Protein AF-A0A2V9QT17-F1 (afdb_monomer)

Sequence (78 aa):
MKCGSSGEVFKSGDRVPASGAYLILHSIPHSPDTQRELYFEGSRFPECRSCPGGVLYRLESPYVAMPAPSIAELAVAG

Solvent-accessible surface area (backbone atoms only — not comparable to full-atom values): 4989 Å² total; per-residue (Å²): 136,83,79,78,63,84,78,56,74,44,48,46,67,41,65,34,89,58,30,23,37,26,41,47,47,65,81,56,93,85,62,70,90,79,40,68,47,80,46,53,51,74,39,62,41,69,77,44,91,83,30,96,83,35,34,34,37,30,56,76,41,75,58,69,78,72,77,71,80,60,80,80,75,75,73,86,83,124

Mean predicted aligned error: 9.96 Å

Radius of gyration: 17.3 Å; Cα contacts (8 Å, |Δi|>4): 133; chains: 1; bounding box: 24×24×62 Å

Foldseek 3Di:
DDDDDQPDKAFFFDFDQAWAKKFKAAPDPPDPRTDIDTDHGRDTHHFDPVGPRTIMITHPTGPDPDPDPPPVVPPPPD

Secondary structure (DSSP, 8-state):
--PPPTT-EEETTSBPSSSEEEEEEESSSSS-TTEEEEE-TT-BPPPPSS-TT-EEEEEEEE---PPPPPGGGGS---

Structure (mmCIF, N/CA/C/O backbone):
data_AF-A0A2V9QT17-F1
#
_entry.id   AF-A0A2V9QT17-F1
#
loop_
_atom_site.group_PDB
_atom_site.id
_atom_site.type_symbol
_atom_site.label_atom_id
_atom_site.label_alt_id
_atom_site.label_comp_id
_atom_site.label_asym_id
_atom_site.label_entity_id
_atom_site.label_seq_id
_atom_site.pdbx_PDB_ins_code
_atom_site.Cartn_x
_atom_site.Cartn_y
_atom_site.Cartn_z
_atom_site.occupancy
_atom_site.B_iso_or_equiv
_atom_site.auth_seq_id
_atom_site.auth_comp_id
_atom_site.auth_asym_id
_atom_site.auth_atom_id
_atom_site.pdbx_PDB_model_num
ATOM 1 N N . MET A 1 1 ? -10.448 -9.558 17.687 1.00 37.19 1 MET A N 1
ATOM 2 C CA . MET A 1 1 ? -9.762 -8.654 16.739 1.00 37.19 1 MET A CA 1
ATOM 3 C C . MET A 1 1 ? -8.468 -9.308 16.293 1.00 37.19 1 MET A C 1
ATOM 5 O O . MET A 1 1 ? -7.699 -9.720 17.150 1.00 37.19 1 MET A O 1
ATOM 9 N N . LYS A 1 2 ? -8.252 -9.473 14.986 1.00 41.53 2 LYS A N 1
ATOM 10 C CA . LYS A 1 2 ? -7.008 -10.028 14.442 1.00 41.53 2 LYS A CA 1
ATOM 11 C C . LYS A 1 2 ? -6.170 -8.837 13.985 1.00 41.53 2 LYS A C 1
ATOM 13 O O . LYS A 1 2 ? -6.487 -8.243 12.963 1.00 41.53 2 LYS A O 1
ATOM 18 N N . CYS A 1 3 ? -5.189 -8.431 14.790 1.00 51.50 3 CYS A N 1
ATOM 19 C CA . CYS A 1 3 ? -4.195 -7.453 14.355 1.00 51.50 3 CYS A CA 1
ATOM 20 C C . CYS A 1 3 ? -3.496 -8.042 13.125 1.00 51.50 3 CYS A C 1
ATOM 22 O O . CYS A 1 3 ? -2.924 -9.130 13.220 1.00 51.50 3 CYS A O 1
ATOM 24 N N . GLY A 1 4 ? -3.612 -7.376 11.973 1.00 47.62 4 GLY A N 1
ATOM 25 C CA . GLY A 1 4 ? -2.871 -7.747 10.768 1.00 47.62 4 GLY A CA 1
ATOM 26 C C . GLY A 1 4 ? -1.391 -7.855 11.117 1.00 47.62 4 GLY A C 1
ATOM 27 O O . GLY A 1 4 ? -0.849 -6.987 11.806 1.00 47.62 4 GLY A O 1
ATOM 28 N N . SER A 1 5 ? -0.764 -8.964 10.740 1.00 52.88 5 SER A N 1
ATOM 29 C CA . SER A 1 5 ? 0.643 -9.185 11.076 1.00 52.88 5 SER A CA 1
ATOM 30 C C . SER A 1 5 ? 1.482 -8.231 10.226 1.00 52.88 5 SER A C 1
ATOM 32 O O . SER A 1 5 ? 1.236 -8.123 9.027 1.00 52.88 5 SER A O 1
ATOM 34 N N . SER A 1 6 ? 2.468 -7.543 10.814 1.00 56.12 6 SER A N 1
ATOM 35 C CA . SER A 1 6 ? 3.326 -6.510 10.186 1.00 56.12 6 SER A CA 1
ATOM 36 C C . SER A 1 6 ? 4.225 -6.986 9.014 1.00 56.12 6 SER A C 1
ATOM 38 O O . SER A 1 6 ? 5.311 -6.454 8.771 1.00 56.1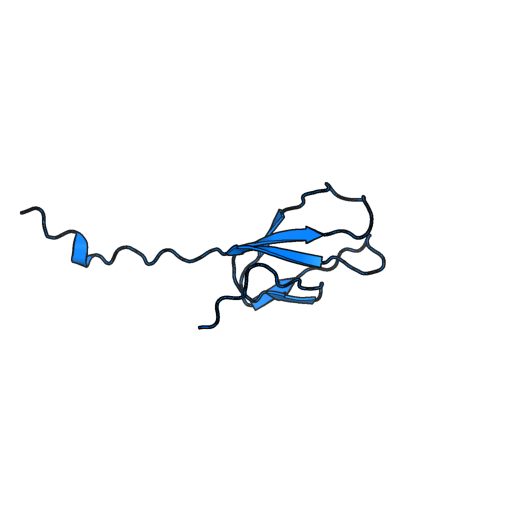2 6 SER A O 1
ATOM 40 N N . GLY A 1 7 ? 3.805 -8.010 8.272 1.00 65.38 7 GLY A N 1
ATOM 41 C CA . GLY A 1 7 ? 4.461 -8.557 7.086 1.00 65.38 7 GLY A CA 1
ATOM 42 C C . GLY A 1 7 ? 3.515 -8.821 5.911 1.00 65.38 7 GLY A C 1
ATOM 43 O O . GLY A 1 7 ? 3.981 -9.298 4.882 1.00 65.38 7 GLY A O 1
ATOM 44 N N . GLU A 1 8 ? 2.218 -8.530 6.033 1.00 82.00 8 GLU A N 1
ATOM 45 C CA . GLU A 1 8 ? 1.282 -8.677 4.914 1.00 82.00 8 GLU A CA 1
ATOM 46 C C . GLU A 1 8 ? 1.484 -7.551 3.886 1.00 82.00 8 GLU A C 1
ATOM 48 O O . GLU A 1 8 ? 1.658 -6.378 4.235 1.00 82.00 8 GLU A O 1
ATOM 53 N N . VAL A 1 9 ? 1.497 -7.936 2.608 1.00 91.00 9 VAL A N 1
ATOM 54 C CA . VAL A 1 9 ? 1.652 -7.038 1.461 1.00 91.00 9 VAL A CA 1
ATOM 55 C C . VAL A 1 9 ? 0.337 -7.018 0.690 1.00 91.00 9 VAL A C 1
ATOM 57 O O . VAL A 1 9 ? -0.191 -8.068 0.329 1.00 91.00 9 VAL A O 1
ATOM 60 N N . PHE A 1 10 ? -0.174 -5.821 0.431 1.00 94.12 10 PHE A N 1
ATOM 61 C CA . PHE A 1 10 ? -1.438 -5.571 -0.259 1.00 94.12 10 PHE A CA 1
ATOM 62 C C . PHE A 1 10 ? -1.177 -5.015 -1.655 1.00 94.12 10 PHE A C 1
ATOM 64 O O . PHE A 1 10 ? -0.133 -4.411 -1.906 1.00 94.12 10 PHE A O 1
ATOM 71 N N . LYS A 1 11 ? -2.128 -5.194 -2.569 1.00 94.12 11 LYS A N 1
ATOM 72 C CA . LYS A 1 11 ? -2.060 -4.637 -3.930 1.00 94.12 11 LYS A CA 1
ATOM 73 C C . LYS A 1 11 ? -3.030 -3.471 -4.094 1.00 94.12 11 LYS A C 1
ATOM 75 O O . LYS A 1 11 ? -3.985 -3.320 -3.330 1.00 94.12 11 LYS A O 1
ATOM 80 N N . SER A 1 12 ? -2.815 -2.668 -5.131 1.00 93.94 12 SER A N 1
ATOM 81 C CA . SER A 1 12 ? -3.784 -1.658 -5.559 1.00 93.94 12 SER A CA 1
ATOM 82 C C . SER A 1 12 ? -5.200 -2.243 -5.686 1.00 93.94 12 SER A C 1
ATOM 84 O O . SER A 1 12 ? -5.395 -3.357 -6.175 1.00 93.94 12 SER A O 1
ATOM 86 N N . GLY A 1 13 ? -6.195 -1.488 -5.223 1.00 94.06 13 GLY A N 1
ATOM 87 C CA . GLY A 1 13 ? -7.605 -1.880 -5.226 1.00 94.06 13 GLY A CA 1
ATOM 88 C C . GLY A 1 13 ? -8.061 -2.722 -4.028 1.00 94.06 13 GLY A C 1
ATOM 89 O O . GLY A 1 13 ? -9.276 -2.754 -3.770 1.00 94.06 13 GLY A O 1
ATOM 90 N N . ASP A 1 14 ? -7.141 -3.342 -3.276 1.00 94.88 14 ASP A N 1
ATOM 91 C CA . ASP A 1 14 ? -7.474 -4.031 -2.024 1.00 94.88 14 ASP A CA 1
ATOM 92 C C . ASP A 1 14 ? -8.014 -3.040 -0.984 1.00 94.88 14 ASP A C 1
ATOM 94 O O . ASP A 1 14 ? -7.720 -1.839 -1.008 1.00 94.88 14 ASP A O 1
ATOM 98 N N . ARG A 1 15 ? -8.829 -3.555 -0.057 1.00 95.69 15 ARG A N 1
ATOM 99 C CA . ARG A 1 15 ? -9.294 -2.780 1.095 1.00 95.69 15 ARG A CA 1
ATOM 100 C C . ARG A 1 15 ? -8.191 -2.689 2.141 1.00 95.69 15 ARG A C 1
ATOM 102 O O . ARG A 1 15 ? -7.605 -3.702 2.509 1.00 95.69 15 ARG A O 1
ATOM 109 N N . VAL A 1 16 ? -7.979 -1.484 2.653 1.00 94.00 16 VAL A N 1
ATOM 110 C CA . VAL A 1 16 ? -7.042 -1.195 3.737 1.00 94.00 16 VAL A CA 1
ATOM 111 C C . VAL A 1 16 ? -7.529 -1.909 5.006 1.00 94.00 16 VAL A C 1
ATOM 113 O O . VAL A 1 16 ? -8.632 -1.604 5.472 1.00 94.00 16 VAL A O 1
ATOM 116 N N . PRO A 1 17 ? -6.751 -2.848 5.573 1.00 91.56 17 PRO A N 1
ATOM 117 C CA . PRO A 1 17 ? -7.202 -3.661 6.704 1.00 91.56 17 PRO A CA 1
ATOM 118 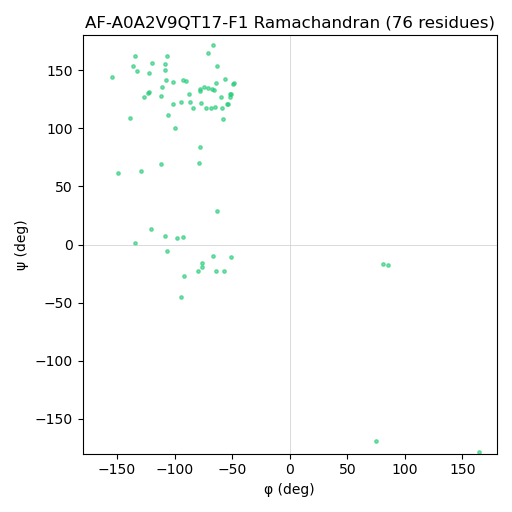C C . PRO A 1 17 ? -7.115 -2.941 8.050 1.00 91.56 17 PRO A C 1
ATOM 120 O O . PRO A 1 17 ? -7.791 -3.347 8.984 1.00 91.56 17 PRO A O 1
ATOM 123 N N . ALA A 1 18 ? -6.260 -1.922 8.158 1.00 91.25 18 ALA A N 1
ATOM 124 C CA . ALA A 1 18 ? -6.073 -1.124 9.363 1.00 91.25 18 ALA A CA 1
ATOM 125 C C 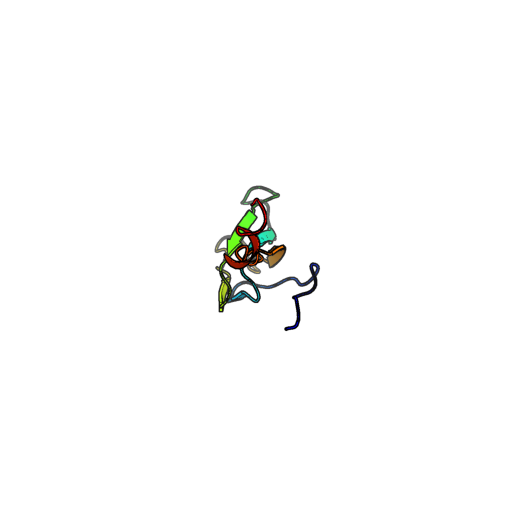. ALA A 1 18 ? -5.555 0.268 8.996 1.00 91.25 18 ALA A C 1
ATOM 127 O O . ALA A 1 18 ? -4.736 0.410 8.083 1.00 91.25 18 ALA A O 1
ATOM 128 N N . SER A 1 19 ? -5.991 1.289 9.729 1.00 91.38 19 SER A N 1
A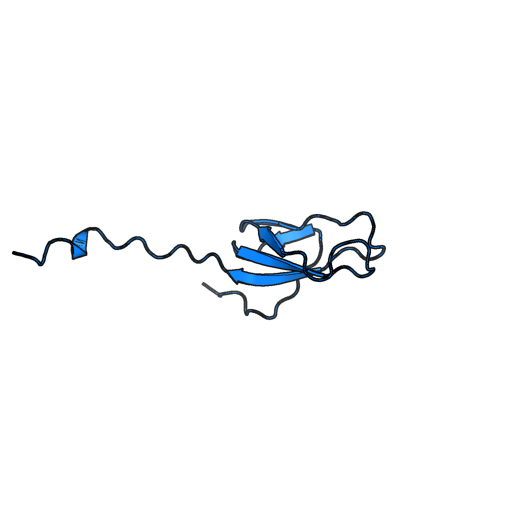TOM 129 C CA . SER A 1 19 ? -5.457 2.642 9.573 1.00 91.38 19 SER A CA 1
ATOM 130 C C . SER A 1 19 ? -3.977 2.679 9.958 1.00 91.38 19 SER A C 1
ATOM 132 O O . SER A 1 19 ? -3.583 2.060 10.947 1.00 91.38 19 SER A O 1
ATOM 134 N N . GLY A 1 20 ? -3.145 3.399 9.210 1.00 92.94 20 GLY A N 1
ATOM 135 C CA . GLY A 1 20 ? -1.711 3.471 9.495 1.00 92.94 20 GLY A CA 1
ATOM 136 C C . GLY A 1 20 ? -0.861 4.024 8.361 1.00 92.94 20 GLY A C 1
ATOM 137 O O . GLY A 1 20 ? -1.374 4.405 7.309 1.00 92.94 20 GLY A O 1
ATOM 138 N N . ALA A 1 21 ? 0.450 4.063 8.594 1.00 92.44 21 ALA A N 1
ATOM 139 C CA . ALA A 1 21 ? 1.447 4.408 7.590 1.00 92.44 21 ALA A CA 1
ATOM 140 C C . ALA A 1 21 ? 1.852 3.160 6.803 1.00 92.44 21 ALA A C 1
ATOM 142 O O . ALA A 1 21 ? 2.335 2.179 7.380 1.00 92.44 21 ALA A O 1
ATOM 143 N N . TYR A 1 22 ? 1.683 3.224 5.486 1.00 93.81 22 TYR A N 1
ATOM 144 C CA . TYR A 1 22 ? 2.066 2.167 4.562 1.00 93.81 22 TYR A CA 1
ATOM 145 C C . TYR A 1 22 ? 3.241 2.616 3.700 1.00 93.81 22 TYR A C 1
ATOM 147 O O . TYR A 1 22 ? 3.244 3.726 3.168 1.00 93.81 22 TYR A O 1
ATOM 155 N N . LEU A 1 23 ? 4.223 1.730 3.543 1.00 93.31 23 LEU A N 1
ATOM 156 C CA . LEU A 1 23 ? 5.272 1.844 2.538 1.00 93.31 23 LEU A CA 1
ATOM 157 C C . LEU A 1 23 ? 4.714 1.419 1.178 1.00 93.31 23 LEU A C 1
ATOM 159 O O . LEU A 1 23 ? 4.088 0.360 1.071 1.00 93.31 23 LEU A O 1
ATOM 163 N N . ILE A 1 24 ? 4.966 2.234 0.159 1.00 93.81 24 ILE A N 1
ATOM 164 C CA . ILE A 1 24 ? 4.549 1.994 -1.221 1.00 93.81 24 ILE A CA 1
A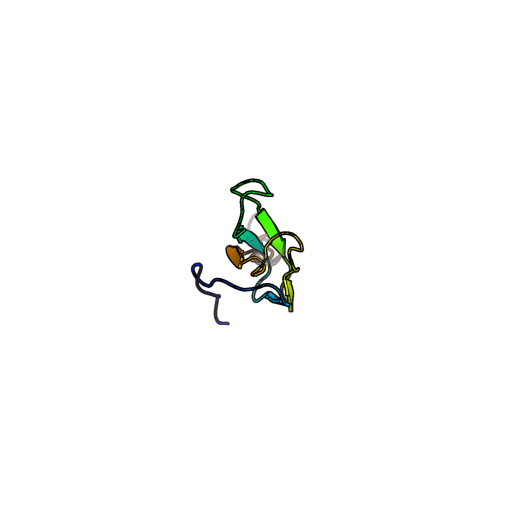TOM 165 C C . ILE A 1 24 ? 5.753 1.484 -2.004 1.00 93.81 24 ILE A C 1
ATOM 167 O O . ILE A 1 24 ? 6.785 2.147 -2.092 1.00 93.81 24 ILE A O 1
ATOM 171 N N . LEU A 1 25 ? 5.616 0.290 -2.568 1.00 92.00 25 LEU A N 1
ATOM 172 C CA . LEU A 1 25 ? 6.663 -0.394 -3.311 1.00 92.00 25 LEU A CA 1
ATOM 173 C C . LEU A 1 25 ? 6.344 -0.320 -4.805 1.00 92.00 25 LEU A C 1
ATOM 175 O O . LEU A 1 25 ? 5.384 -0.931 -5.288 1.00 92.00 25 LEU A O 1
ATOM 179 N N . HIS A 1 26 ? 7.161 0.442 -5.526 1.00 92.31 26 HIS A N 1
ATOM 180 C CA . HIS A 1 26 ? 7.067 0.613 -6.970 1.00 92.31 26 HIS A CA 1
ATOM 181 C C . HIS A 1 26 ? 7.911 -0.431 -7.702 1.00 92.31 26 HIS A C 1
ATOM 183 O O . HIS A 1 26 ? 9.018 -0.753 -7.284 1.00 92.31 26 HIS A O 1
ATOM 189 N N . SER A 1 27 ? 7.402 -0.953 -8.823 1.00 87.56 27 SER A N 1
ATOM 190 C CA . SER A 1 27 ? 8.135 -1.927 -9.643 1.00 87.56 27 SER A CA 1
ATOM 191 C C . SER A 1 27 ? 9.236 -1.290 -10.496 1.00 87.56 27 SER A C 1
ATOM 193 O O . SER A 1 27 ? 10.115 -1.991 -10.987 1.00 87.56 27 SER A O 1
ATOM 195 N N . ILE A 1 28 ? 9.160 0.025 -10.723 1.00 88.06 28 ILE A N 1
ATOM 196 C CA . ILE A 1 28 ? 10.157 0.807 -11.457 1.00 88.06 28 ILE A CA 1
ATOM 197 C C . ILE A 1 28 ? 10.490 2.085 -10.667 1.00 88.06 28 ILE A C 1
ATOM 199 O O . ILE A 1 28 ? 9.604 2.627 -9.997 1.00 88.06 28 ILE A O 1
ATOM 203 N N . PRO A 1 29 ? 11.723 2.609 -10.764 1.00 86.62 29 PRO A N 1
ATOM 204 C CA . PRO A 1 29 ? 12.161 3.786 -10.015 1.00 86.62 29 PRO A CA 1
ATOM 205 C 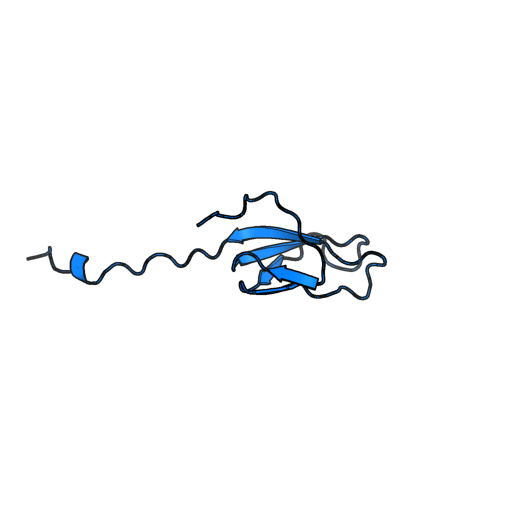C . PRO A 1 29 ? 11.652 5.087 -10.660 1.00 86.62 29 PRO A C 1
ATOM 207 O O . PRO A 1 29 ? 12.414 5.848 -11.251 1.00 86.62 29 PRO A O 1
ATOM 210 N N . HIS A 1 30 ? 10.343 5.335 -10.584 1.00 88.88 30 HIS A N 1
ATOM 211 C CA . HIS A 1 30 ? 9.720 6.585 -11.051 1.00 88.88 30 HIS A CA 1
ATOM 212 C C . HIS A 1 30 ? 9.283 7.510 -9.898 1.00 88.88 30 HIS A C 1
ATOM 214 O O . HIS A 1 30 ? 8.779 8.608 -10.132 1.00 88.88 30 HIS A O 1
ATOM 220 N N . SER A 1 31 ? 9.419 7.026 -8.666 1.00 85.19 31 SER A N 1
ATOM 221 C CA . SER A 1 31 ? 9.078 7.675 -7.401 1.00 85.19 31 SER A CA 1
ATOM 222 C C . SER A 1 31 ? 10.247 7.467 -6.430 1.00 85.19 31 SER A C 1
ATOM 224 O O . SER A 1 31 ? 11.082 6.591 -6.678 1.00 85.19 31 SER A O 1
ATOM 226 N N . PRO A 1 32 ? 10.349 8.251 -5.340 1.00 82.94 32 PRO A N 1
ATOM 227 C CA . PRO A 1 32 ? 11.375 8.026 -4.327 1.00 82.94 32 PRO A CA 1
ATOM 228 C C . PRO A 1 32 ? 11.298 6.597 -3.775 1.00 82.94 32 PRO A C 1
ATOM 230 O O . PRO A 1 32 ? 10.211 6.067 -3.555 1.00 82.94 32 PRO A O 1
ATOM 233 N N . ASP A 1 33 ? 12.466 6.012 -3.506 1.00 69.31 33 ASP A N 1
ATOM 234 C CA . ASP A 1 33 ? 12.640 4.610 -3.088 1.00 69.31 33 ASP A CA 1
ATOM 235 C C . ASP A 1 33 ? 11.850 4.253 -1.809 1.00 69.31 33 ASP A C 1
ATOM 237 O O . ASP A 1 33 ? 11.501 3.104 -1.562 1.00 69.31 33 ASP A O 1
ATOM 241 N N . THR A 1 34 ? 11.522 5.262 -0.994 1.00 74.69 34 THR A N 1
ATOM 242 C CA . THR A 1 34 ? 10.807 5.131 0.284 1.00 74.69 34 THR A CA 1
ATOM 243 C C . THR A 1 34 ? 9.608 6.077 0.370 1.00 74.69 34 THR A C 1
ATOM 245 O O . THR A 1 34 ? 9.545 6.970 1.217 1.00 74.69 34 THR A O 1
ATOM 248 N N . GLN A 1 35 ? 8.621 5.883 -0.506 1.00 90.25 35 GLN A N 1
ATOM 249 C CA . GLN A 1 35 ? 7.343 6.591 -0.411 1.00 90.25 35 GLN A CA 1
ATOM 250 C C . GLN A 1 35 ? 6.469 5.975 0.691 1.00 90.25 35 GLN A C 1
ATOM 252 O O . GLN A 1 35 ? 6.141 4.790 0.656 1.00 90.25 35 GLN A O 1
ATOM 257 N N . ARG A 1 36 ? 6.083 6.788 1.680 1.00 91.94 36 ARG A N 1
ATOM 258 C CA . ARG A 1 36 ? 5.202 6.390 2.785 1.00 91.94 36 ARG A CA 1
ATOM 259 C C . ARG A 1 36 ? 3.977 7.284 2.817 1.00 91.94 36 ARG A C 1
ATOM 261 O O . ARG A 1 36 ? 4.117 8.504 2.811 1.00 91.94 36 ARG A O 1
ATOM 268 N N . GLU A 1 37 ? 2.801 6.680 2.915 1.00 93.31 37 GLU A N 1
ATOM 269 C CA . GLU A 1 37 ? 1.536 7.413 2.983 1.00 93.31 37 GLU A CA 1
ATOM 270 C C . GLU A 1 37 ? 0.609 6.845 4.055 1.00 93.31 37 GLU A C 1
ATOM 272 O O . GLU A 1 37 ? 0.694 5.674 4.435 1.00 93.31 37 GLU A O 1
ATOM 277 N N . LEU A 1 38 ? -0.269 7.707 4.568 1.00 93.44 38 LEU A N 1
ATOM 278 C CA . LEU A 1 38 ? -1.281 7.331 5.544 1.00 93.44 38 LEU A CA 1
ATOM 279 C C . LEU A 1 38 ? -2.532 6.838 4.825 1.00 93.44 38 LEU A C 1
ATOM 281 O O . LEU A 1 38 ? -3.079 7.526 3.965 1.00 93.44 38 LEU A O 1
ATOM 285 N N . TYR A 1 39 ? -3.013 5.672 5.239 1.00 94.12 39 TYR A N 1
ATOM 286 C CA . TYR A 1 39 ? -4.274 5.113 4.776 1.00 94.12 39 TYR A CA 1
ATOM 287 C C . TYR A 1 39 ? -5.204 4.863 5.953 1.00 94.12 39 TYR A C 1
ATOM 289 O O . TYR A 1 39 ? -4.762 4.529 7.053 1.00 94.12 39 TYR A O 1
ATOM 297 N N . PHE A 1 40 ? -6.501 5.011 5.700 1.00 92.69 40 PHE A N 1
ATOM 298 C CA . PHE A 1 40 ? -7.558 4.729 6.664 1.00 92.69 40 PHE A CA 1
ATOM 299 C C . PHE A 1 40 ? -8.199 3.375 6.375 1.00 92.69 40 PHE A C 1
ATOM 301 O O . PHE A 1 40 ? -8.447 3.038 5.213 1.00 92.69 40 PHE A O 1
ATOM 308 N N . GLU A 1 41 ? -8.495 2.626 7.435 1.00 93.25 41 GLU A N 1
ATOM 309 C CA . GLU A 1 41 ? -9.213 1.352 7.376 1.00 93.25 41 GLU A CA 1
ATOM 310 C C . GLU A 1 41 ? -10.480 1.452 6.512 1.00 93.25 41 GLU A C 1
ATOM 312 O O . GLU A 1 41 ? -11.207 2.447 6.538 1.00 93.25 41 GLU A O 1
ATOM 317 N N . GLY A 1 42 ? -10.731 0.422 5.703 1.00 92.06 42 GLY A N 1
ATOM 318 C CA . GLY A 1 42 ? -11.903 0.336 4.829 1.00 92.06 42 GLY A CA 1
ATOM 319 C C . GLY A 1 42 ? -11.788 1.110 3.510 1.00 92.06 42 GLY A C 1
ATOM 320 O O . GLY A 1 42 ? -12.524 0.798 2.569 1.00 92.06 42 GLY A O 1
ATOM 321 N N . SER A 1 43 ? -10.840 2.047 3.394 1.00 94.94 43 SER A N 1
ATOM 322 C CA . SER A 1 43 ? -10.499 2.687 2.114 1.00 94.94 43 SER A CA 1
ATOM 323 C C . SER A 1 43 ? -9.873 1.683 1.139 1.00 94.94 43 SER A C 1
ATOM 325 O O . SER A 1 43 ? -9.568 0.549 1.508 1.00 94.94 43 SER A O 1
ATOM 327 N N . ARG A 1 44 ? -9.676 2.081 -0.123 1.00 95.81 44 ARG A N 1
ATOM 328 C CA . ARG A 1 44 ? -8.969 1.263 -1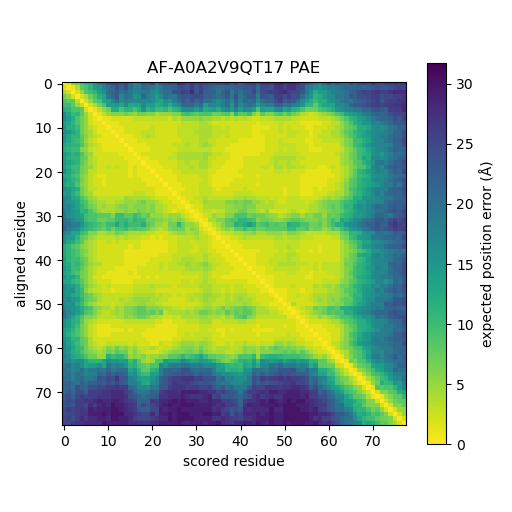.121 1.00 95.81 44 ARG A CA 1
ATOM 329 C C . ARG A 1 44 ? -7.595 1.834 -1.426 1.00 95.81 44 ARG A C 1
ATOM 331 O O . ARG A 1 44 ? -7.453 3.051 -1.540 1.00 95.81 44 ARG A O 1
ATOM 338 N N . PHE A 1 45 ? -6.618 0.956 -1.613 1.00 95.44 45 PHE A N 1
ATOM 339 C CA . PHE A 1 45 ? -5.299 1.369 -2.075 1.00 95.44 45 PHE A CA 1
ATOM 340 C C . PHE A 1 45 ? -5.356 1.891 -3.520 1.00 95.44 45 PHE A C 1
ATOM 342 O O . PHE A 1 45 ? -5.982 1.240 -4.365 1.00 95.44 45 PHE A O 1
ATOM 349 N N . PRO A 1 46 ? -4.728 3.041 -3.827 1.00 94.31 46 PRO A N 1
ATOM 350 C CA . PRO A 1 46 ? -4.762 3.617 -5.161 1.00 94.31 46 PRO A CA 1
ATOM 351 C C . PRO A 1 46 ? -3.941 2.802 -6.165 1.00 94.31 46 PRO A C 1
ATOM 353 O O . PRO A 1 46 ? -3.120 1.952 -5.823 1.00 94.31 46 PRO A O 1
ATOM 356 N N . GLU A 1 47 ? -4.177 3.066 -7.443 1.00 93.25 47 GLU A N 1
ATOM 357 C CA . GLU A 1 47 ? -3.372 2.521 -8.530 1.00 93.25 47 GLU A CA 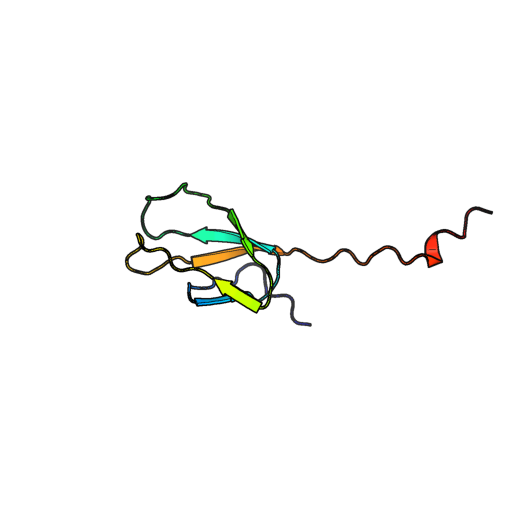1
ATOM 358 C C . GLU A 1 47 ? -2.258 3.496 -8.899 1.00 93.25 47 GLU A C 1
ATOM 360 O O . GLU A 1 47 ? -2.463 4.711 -8.959 1.00 93.25 47 GLU A O 1
ATOM 365 N N . CYS A 1 48 ? -1.080 2.960 -9.209 1.00 91.38 48 CYS A N 1
ATOM 366 C CA . CYS A 1 48 ? -0.021 3.740 -9.826 1.00 91.38 48 CYS A CA 1
ATOM 367 C C . CYS A 1 48 ? -0.074 3.578 -11.345 1.00 91.38 48 CYS A C 1
ATOM 369 O O . CYS A 1 48 ? 0.046 2.468 -11.854 1.00 91.38 48 CYS A O 1
ATOM 371 N N . ARG A 1 49 ? -0.208 4.691 -12.073 1.00 91.75 49 ARG A N 1
ATOM 372 C CA . ARG A 1 49 ? -0.319 4.688 -13.543 1.00 91.75 49 ARG A CA 1
ATOM 373 C C . ARG A 1 49 ? 1.007 4.453 -14.268 1.00 91.75 49 ARG A C 1
ATOM 375 O O . ARG A 1 49 ? 0.997 4.159 -15.457 1.00 91.75 49 ARG A O 1
ATOM 382 N N . SER A 1 50 ? 2.127 4.607 -13.568 1.00 91.56 50 SER A N 1
ATOM 383 C CA . SER A 1 50 ? 3.466 4.444 -14.139 1.00 91.56 50 SER A CA 1
ATOM 384 C C . SER A 1 50 ? 3.993 3.016 -13.992 1.00 91.56 50 SER A C 1
ATOM 386 O O . SER A 1 50 ? 4.801 2.580 -14.808 1.00 91.56 50 SER A O 1
ATOM 388 N N . CYS A 1 51 ? 3.545 2.271 -12.976 1.00 90.50 51 CYS A N 1
ATOM 389 C CA . CYS A 1 51 ? 3.971 0.892 -12.755 1.00 90.50 51 CYS A CA 1
ATOM 390 C C . CYS A 1 51 ? 3.133 -0.079 -13.609 1.00 90.50 51 CYS A C 1
ATOM 392 O O . CYS A 1 51 ? 1.934 -0.208 -13.362 1.00 90.50 51 CYS A O 1
ATOM 394 N N . PRO A 1 52 ? 3.734 -0.833 -14.550 1.00 83.81 52 PRO A N 1
ATOM 395 C CA . PRO A 1 52 ? 3.000 -1.736 -15.447 1.00 83.81 52 PRO A CA 1
ATOM 396 C C . PRO A 1 52 ? 2.342 -2.942 -14.746 1.00 83.81 52 PRO A C 1
ATOM 398 O O . PRO A 1 52 ? 1.550 -3.643 -15.366 1.00 83.81 52 PRO A O 1
ATOM 401 N N . GLY A 1 53 ? 2.642 -3.180 -13.464 1.00 82.56 53 GLY A N 1
ATOM 402 C CA . GLY A 1 53 ? 2.006 -4.201 -12.618 1.00 82.56 53 GLY A CA 1
ATOM 403 C C . GLY A 1 53 ? 1.313 -3.638 -11.373 1.00 82.56 53 GLY A C 1
ATOM 404 O O . GLY A 1 53 ? 0.988 -4.398 -10.464 1.00 82.56 53 GLY A O 1
ATOM 405 N N . GLY A 1 54 ? 1.115 -2.318 -11.312 1.00 87.06 54 GLY A N 1
ATOM 406 C CA . GLY A 1 54 ? 0.640 -1.631 -10.114 1.00 87.06 54 GLY A CA 1
ATOM 407 C C . GLY A 1 54 ? 1.717 -1.485 -9.035 1.00 87.06 54 GLY A C 1
ATOM 408 O O . GLY A 1 54 ? 2.908 -1.682 -9.277 1.00 87.06 54 GLY A O 1
ATOM 409 N N . VAL A 1 55 ? 1.289 -1.084 -7.841 1.00 92.88 55 VAL A N 1
ATOM 410 C CA . VAL A 1 55 ? 2.152 -0.903 -6.665 1.00 92.88 55 VAL A CA 1
ATOM 411 C C . VAL A 1 55 ? 1.707 -1.823 -5.540 1.00 92.88 55 VAL A C 1
ATOM 413 O O . VAL A 1 55 ? 0.549 -2.250 -5.482 1.00 92.88 55 VAL A O 1
ATOM 416 N N . LEU A 1 56 ? 2.645 -2.126 -4.649 1.00 94.06 56 LEU A N 1
ATOM 417 C CA . LEU A 1 56 ? 2.374 -2.902 -3.449 1.00 94.06 56 LEU A CA 1
ATOM 418 C C . LEU A 1 56 ? 2.426 -2.009 -2.213 1.00 94.06 56 LEU A C 1
ATOM 420 O O . LEU A 1 56 ? 3.170 -1.032 -2.168 1.00 94.06 56 LEU A O 1
ATOM 424 N N . TYR A 1 57 ? 1.652 -2.377 -1.201 1.00 94.31 57 TYR A N 1
ATOM 425 C CA . TYR A 1 57 ? 1.506 -1.635 0.041 1.00 94.31 57 TYR A CA 1
ATOM 426 C C . TYR A 1 57 ? 1.866 -2.528 1.208 1.00 94.31 57 TYR A C 1
ATOM 428 O O . TYR A 1 57 ? 1.352 -3.639 1.329 1.00 94.31 57 TYR A O 1
ATOM 436 N N . ARG A 1 58 ? 2.719 -2.034 2.098 1.00 93.44 58 ARG A N 1
ATOM 437 C CA . ARG A 1 58 ? 3.104 -2.751 3.312 1.00 93.44 58 ARG A CA 1
ATOM 438 C C . ARG A 1 58 ? 2.874 -1.871 4.524 1.00 93.44 58 ARG A C 1
ATOM 440 O O . ARG A 1 58 ? 3.374 -0.752 4.566 1.00 93.44 58 ARG A O 1
ATOM 447 N N . LEU A 1 59 ? 2.140 -2.378 5.509 1.00 92.06 59 LEU A N 1
ATOM 448 C CA . LEU A 1 59 ? 1.924 -1.661 6.763 1.00 92.06 59 LEU A CA 1
ATOM 449 C C . LEU A 1 59 ? 3.239 -1.585 7.549 1.00 92.06 59 LEU A C 1
ATOM 451 O O . LEU A 1 59 ? 3.775 -2.615 7.952 1.00 92.06 59 LEU A O 1
ATOM 455 N N . GLU A 1 60 ? 3.739 -0.371 7.770 1.00 90.25 60 GLU A N 1
ATOM 456 C CA . GLU A 1 60 ? 4.933 -0.119 8.590 1.00 90.25 60 GLU A CA 1
ATOM 457 C C . GLU A 1 60 ? 4.542 0.221 10.029 1.00 90.25 60 GLU A C 1
ATOM 459 O O . GLU A 1 60 ? 5.127 -0.297 10.977 1.00 90.25 60 GLU A O 1
ATOM 464 N N . SER A 1 61 ? 3.544 1.093 10.197 1.00 86.00 61 SER A N 1
ATOM 465 C CA . SER A 1 61 ? 3.114 1.569 11.511 1.00 86.00 61 SER A CA 1
ATOM 466 C C . SER A 1 61 ? 1.588 1.643 11.581 1.00 86.00 61 SER A C 1
ATOM 468 O O . SER A 1 61 ? 0.998 2.508 10.923 1.00 86.00 61 SER A O 1
ATOM 470 N N . PRO A 1 62 ? 0.920 0.746 12.333 1.00 83.94 62 PRO A N 1
ATOM 471 C CA . PRO A 1 62 ? -0.512 0.853 12.562 1.00 83.94 62 PRO A CA 1
ATOM 472 C C . PRO A 1 62 ? -0.811 2.103 13.385 1.00 83.94 62 PRO A C 1
ATOM 474 O O . PRO A 1 62 ? -0.202 2.344 14.428 1.00 83.94 62 PRO A O 1
ATOM 477 N N . TYR A 1 63 ? -1.803 2.872 12.951 1.00 82.50 63 TYR A N 1
ATOM 478 C CA . TYR A 1 63 ? -2.396 3.902 13.785 1.00 82.50 63 TYR A CA 1
ATOM 479 C C . TYR A 1 63 ? -3.344 3.214 14.765 1.00 82.50 63 TYR A C 1
ATOM 481 O O . TYR A 1 63 ? -4.542 3.073 14.520 1.00 82.50 63 TYR A O 1
ATOM 489 N N . VAL A 1 64 ? -2.785 2.723 15.869 1.00 69.75 64 VAL A N 1
ATOM 490 C CA . VAL A 1 64 ? -3.598 2.317 17.010 1.00 69.75 64 VAL A CA 1
ATOM 491 C C . VAL A 1 64 ? -4.111 3.593 17.662 1.00 69.75 64 VAL A C 1
ATOM 493 O O . VAL A 1 64 ? -3.328 4.432 18.106 1.00 69.75 64 VAL A O 1
ATOM 496 N N . ALA A 1 65 ? -5.432 3.772 17.688 1.00 58.75 65 ALA A N 1
ATOM 497 C CA . ALA A 1 65 ? -6.019 4.763 18.570 1.00 58.75 65 ALA A CA 1
ATOM 498 C C . ALA A 1 65 ? -5.568 4.387 19.983 1.00 58.75 65 ALA A C 1
ATOM 500 O O . ALA A 1 65 ? -5.978 3.352 20.511 1.00 58.75 65 ALA A O 1
ATOM 501 N N . MET A 1 66 ? -4.661 5.178 20.557 1.00 54.41 66 MET A N 1
ATOM 502 C CA . MET A 1 66 ? -4.335 5.059 21.970 1.00 54.41 66 MET A CA 1
ATOM 503 C C . MET A 1 66 ? -5.674 5.108 22.709 1.00 54.41 66 MET A C 1
ATOM 505 O O . MET A 1 66 ? -6.456 6.026 22.429 1.00 54.41 66 MET A O 1
ATOM 509 N N . PRO A 1 67 ? -5.995 4.133 23.582 1.00 55.72 67 PRO A N 1
ATOM 510 C CA . PRO A 1 67 ? -7.188 4.258 24.397 1.00 55.72 67 PRO A CA 1
ATOM 511 C C . PRO A 1 67 ? -7.066 5.599 25.115 1.00 55.72 67 PRO A C 1
ATOM 513 O O . PRO A 1 67 ? -6.060 5.856 25.780 1.00 55.72 67 PRO A O 1
ATOM 516 N N . ALA A 1 68 ? -8.037 6.489 24.893 1.00 55.19 68 ALA A N 1
ATOM 517 C CA . ALA A 1 68 ? -8.086 7.744 25.621 1.00 55.19 68 ALA A CA 1
ATOM 518 C C . ALA A 1 68 ? -7.972 7.390 27.111 1.00 55.19 68 ALA A C 1
ATOM 520 O O . ALA A 1 68 ? -8.684 6.471 27.543 1.00 55.19 68 ALA A O 1
ATOM 521 N N . PRO A 1 69 ? -7.072 8.029 27.885 1.00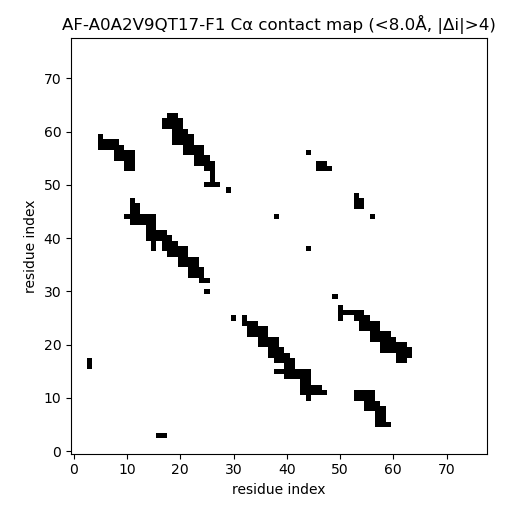 54.50 69 PRO A N 1
ATOM 522 C CA . PRO A 1 69 ? -7.029 7.778 29.313 1.00 54.50 69 PRO A CA 1
ATOM 523 C C . PRO A 1 69 ? -8.442 8.019 29.833 1.00 54.50 69 PRO A C 1
ATOM 525 O O . PRO A 1 69 ? -9.036 9.076 29.607 1.00 54.50 69 PRO A O 1
ATOM 528 N N . SER A 1 70 ? -9.028 6.983 30.428 1.00 58.56 70 SER A N 1
ATOM 529 C CA . SER A 1 70 ? -10.352 7.109 31.010 1.00 58.56 70 SER A CA 1
ATOM 530 C C . SER A 1 70 ? -10.257 8.190 32.080 1.00 58.56 70 SER A C 1
ATOM 532 O O . SER A 1 70 ? -9.405 8.115 32.960 1.00 58.56 70 SER A O 1
ATOM 534 N N . ILE A 1 71 ? -11.138 9.189 32.015 1.00 59.69 71 ILE A N 1
ATOM 535 C CA . ILE A 1 71 ? -11.265 10.283 32.998 1.00 59.69 71 ILE A CA 1
ATOM 536 C C . ILE A 1 71 ? -11.368 9.811 34.465 1.00 59.69 71 ILE A C 1
ATOM 538 O O . ILE A 1 71 ? -11.260 10.624 35.376 1.00 59.69 71 ILE A O 1
ATOM 542 N N . ALA A 1 72 ? -11.551 8.509 34.706 1.00 55.88 72 ALA A N 1
ATOM 543 C CA . ALA A 1 72 ? -11.535 7.885 36.024 1.00 55.88 72 ALA A CA 1
ATOM 544 C C . ALA A 1 72 ? -10.170 7.961 36.745 1.00 55.88 72 ALA A C 1
ATOM 546 O O . ALA A 1 72 ? -10.142 7.916 37.970 1.00 55.88 72 ALA A O 1
ATOM 547 N N . GLU A 1 73 ? -9.052 8.125 36.029 1.00 53.44 73 GLU A N 1
ATOM 548 C CA . GLU A 1 73 ? -7.695 8.102 36.616 1.00 53.44 73 GLU A CA 1
ATOM 549 C C . GLU A 1 73 ? -7.171 9.499 37.020 1.00 53.44 73 GLU A C 1
ATOM 551 O O . GLU A 1 73 ? -6.016 9.647 37.405 1.00 53.44 73 GLU A O 1
ATOM 556 N N . LEU A 1 74 ? -8.000 10.549 36.939 1.00 54.38 74 LEU A N 1
ATOM 557 C CA . LEU A 1 74 ? -7.631 11.924 37.328 1.00 54.38 74 LEU A CA 1
ATOM 558 C C . LEU A 1 74 ? -8.096 12.315 38.745 1.00 54.38 74 LEU A C 1
ATOM 560 O O . LEU A 1 74 ? -7.923 13.464 39.142 1.00 54.38 74 LEU A O 1
ATOM 564 N N . ALA A 1 75 ? -8.667 11.383 39.520 1.00 52.44 75 ALA A N 1
ATOM 565 C CA . ALA A 1 75 ? -9.248 11.662 40.841 1.00 52.44 75 ALA A CA 1
ATOM 566 C C . ALA A 1 75 ? -8.450 11.122 42.050 1.00 52.44 75 ALA A C 1
ATOM 568 O O . ALA A 1 75 ? -8.926 11.230 43.177 1.00 52.44 75 ALA A O 1
ATOM 569 N N . VAL A 1 76 ? -7.241 10.576 41.863 1.00 53.62 76 VAL A N 1
ATOM 570 C CA . VAL A 1 76 ? -6.340 10.184 42.972 1.00 53.62 76 VAL A CA 1
ATOM 571 C C . VAL A 1 76 ? -5.115 11.098 42.984 1.00 53.62 76 VAL A C 1
ATOM 573 O O . VAL A 1 76 ? -3.995 10.727 42.658 1.00 53.62 76 VAL A O 1
ATOM 576 N N . ALA A 1 77 ? -5.364 12.352 43.335 1.00 51.94 77 ALA A N 1
ATOM 577 C CA . ALA A 1 77 ? -4.373 13.264 43.896 1.00 51.94 77 ALA A CA 1
ATOM 578 C C . ALA A 1 77 ? -5.128 14.212 44.838 1.00 51.94 77 ALA A C 1
ATOM 580 O O . ALA A 1 77 ? -5.257 15.407 44.578 1.00 51.94 77 ALA A O 1
ATOM 581 N N . GLY A 1 78 ? -5.743 13.613 45.861 1.00 43.53 78 GLY A N 1
ATOM 582 C CA . GLY A 1 78 ? -6.297 14.301 47.025 1.00 43.53 78 GLY A CA 1
ATOM 583 C C . GLY A 1 78 ? -5.366 14.137 48.211 1.00 43.53 78 GLY A C 1
ATOM 584 O O . GLY A 1 78 ? -4.718 13.067 48.283 1.00 43.53 78 GLY A O 1
#

pLDDT: mean 80.11, std 17.44, range [37.19, 95.81]

Nearest PDB structures (foldseek):
  1wgp-assembly1_A  TM=4.051E-01  e=6.560E-01  Arabidopsis thaliana
  1gh5-assembly1_A  TM=3.587E-01  e=1.687E+00  Streptomyces tendae
  1wkt-assembly1_A  TM=4.598E-01  e=5.176E+00  Cyberlindnera mrakii
  6yrf-assembly1_A  TM=3.638E-01  e=2.869E+00  Bacillus thuringiensis
  1ipk-assembly1_A  TM=3.221E-01  e=4.336E+00  Glycine max